Protein AF-A0A379GDC5-F1 (afdb_monomer_lite)

Structure (mmCIF, N/CA/C/O backbone):
data_AF-A0A379GDC5-F1
#
_entry.id   AF-A0A379GDC5-F1
#
loop_
_atom_site.group_PDB
_atom_site.id
_atom_site.type_symbol
_atom_site.label_atom_id
_atom_site.label_alt_id
_atom_site.label_comp_id
_atom_site.label_asym_id
_atom_site.label_entity_id
_atom_site.label_seq_id
_atom_site.pdbx_PDB_ins_code
_atom_site.Cartn_x
_atom_site.Cartn_y
_atom_site.Cartn_z
_atom_site.occupancy
_atom_site.B_iso_or_equiv
_atom_site.auth_seq_id
_atom_site.auth_comp_id
_atom_site.auth_asym_id
_atom_site.auth_atom_id
_atom_site.pdbx_PDB_model_num
ATOM 1 N N . MET A 1 1 ? 16.315 -0.672 -3.328 1.00 77.50 1 MET A N 1
ATOM 2 C CA . MET A 1 1 ? 15.413 0.400 -3.799 1.00 77.50 1 MET A CA 1
ATOM 3 C C . MET A 1 1 ? 13.988 -0.101 -4.037 1.00 77.50 1 MET A C 1
ATOM 5 O O . MET A 1 1 ? 13.149 0.204 -3.212 1.00 77.50 1 MET A O 1
ATOM 9 N N . VAL A 1 2 ? 13.678 -0.914 -5.062 1.00 86.12 2 VAL A N 1
ATOM 10 C CA . VAL A 1 2 ? 12.269 -1.304 -5.350 1.00 86.12 2 VAL A CA 1
ATOM 11 C C . VAL A 1 2 ? 11.575 -2.051 -4.196 1.00 86.12 2 VAL A C 1
ATOM 13 O O . VAL A 1 2 ? 10.434 -1.737 -3.882 1.00 86.12 2 VAL A O 1
ATOM 16 N N . ALA A 1 3 ? 12.267 -2.967 -3.509 1.00 85.94 3 ALA A N 1
ATOM 17 C CA . ALA A 1 3 ? 11.740 -3.623 -2.303 1.00 85.94 3 ALA A CA 1
ATOM 18 C C . ALA A 1 3 ? 11.331 -2.641 -1.192 1.00 85.94 3 ALA A C 1
ATOM 20 O O . ALA A 1 3 ? 10.301 -2.807 -0.549 1.00 85.94 3 ALA A O 1
ATOM 21 N N . GLU A 1 4 ? 12.133 -1.600 -0.986 1.00 88.00 4 GLU A N 1
ATOM 22 C CA . GLU A 1 4 ? 11.875 -0.579 0.025 1.00 88.00 4 GLU A CA 1
ATOM 23 C C . GLU A 1 4 ? 10.677 0.289 -0.367 1.00 88.00 4 GLU A C 1
ATOM 25 O O . GLU A 1 4 ? 9.805 0.541 0.461 1.00 88.00 4 GLU A O 1
ATOM 30 N N . ILE A 1 5 ? 10.584 0.659 -1.651 1.00 91.25 5 ILE A N 1
ATOM 31 C CA . ILE A 1 5 ? 9.426 1.373 -2.197 1.00 91.25 5 ILE A CA 1
ATOM 32 C C . ILE A 1 5 ? 8.153 0.549 -1.969 1.00 91.25 5 ILE A C 1
ATOM 34 O O . ILE A 1 5 ? 7.165 1.087 -1.483 1.00 91.25 5 ILE A O 1
ATOM 38 N N . PHE A 1 6 ? 8.179 -0.761 -2.232 1.00 94.25 6 PHE A N 1
ATOM 39 C CA . PHE A 1 6 ? 7.034 -1.630 -1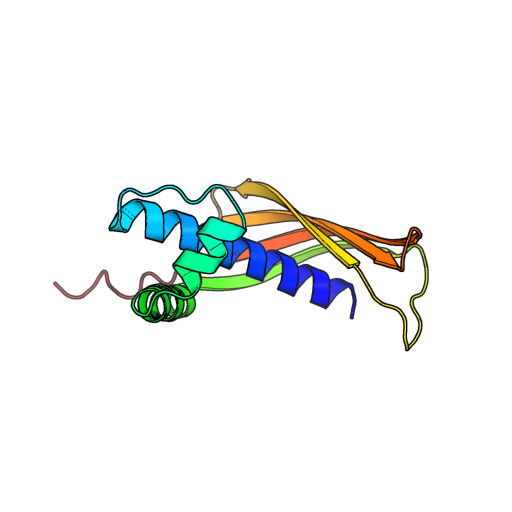.956 1.00 94.25 6 PHE A CA 1
ATOM 40 C C . PHE A 1 6 ? 6.634 -1.645 -0.476 1.00 94.25 6 PHE A C 1
ATOM 42 O O . PHE A 1 6 ? 5.439 -1.584 -0.176 1.00 94.25 6 PHE A O 1
ATOM 49 N N . GLY A 1 7 ? 7.603 -1.710 0.442 1.00 90.50 7 GLY A N 1
ATOM 50 C CA . GLY A 1 7 ? 7.338 -1.654 1.880 1.00 90.50 7 GLY A CA 1
ATOM 51 C C . GLY A 1 7 ? 6.667 -0.340 2.284 1.00 90.50 7 GLY A C 1
ATOM 52 O O . GLY A 1 7 ? 5.624 -0.355 2.936 1.00 90.50 7 GLY A O 1
ATOM 53 N N . GLN A 1 8 ? 7.211 0.790 1.819 1.00 89.50 8 GLN A N 1
ATOM 54 C CA . GLN A 1 8 ? 6.670 2.123 2.096 1.00 89.50 8 GLN A CA 1
ATOM 55 C C . GLN A 1 8 ? 5.275 2.321 1.489 1.00 89.50 8 GLN A C 1
ATOM 57 O O . GLN A 1 8 ? 4.364 2.756 2.188 1.00 89.50 8 GLN A O 1
ATOM 62 N N . THR A 1 9 ? 5.065 1.957 0.217 1.00 91.75 9 THR A N 1
ATOM 63 C CA . THR A 1 9 ? 3.752 2.062 -0.442 1.00 91.75 9 THR A CA 1
ATOM 64 C C . THR A 1 9 ? 2.691 1.243 0.286 1.00 91.75 9 THR A C 1
ATOM 66 O O . THR A 1 9 ? 1.576 1.721 0.488 1.00 91.75 9 THR A O 1
ATOM 69 N N . SER A 1 10 ? 3.036 0.027 0.712 1.00 92.56 10 SER A N 1
ATOM 70 C CA . SER A 1 10 ? 2.108 -0.844 1.441 1.00 92.56 10 SER A CA 1
ATOM 71 C C . SER A 1 10 ? 1.776 -0.288 2.828 1.00 92.56 10 SER A C 1
ATOM 73 O O . SER A 1 10 ? 0.626 -0.355 3.260 1.00 92.56 10 SER A O 1
ATOM 75 N N . GLU A 1 11 ? 2.743 0.338 3.504 1.00 89.56 11 GLU A N 1
ATOM 76 C CA . GLU A 1 11 ? 2.484 0.999 4.783 1.00 89.56 11 GLU A CA 1
ATOM 77 C C . GLU A 1 11 ? 1.631 2.266 4.620 1.00 89.56 11 GLU A C 1
ATOM 79 O O . GLU A 1 11 ? 0.712 2.491 5.406 1.00 89.56 11 GLU A O 1
ATOM 84 N N . TYR A 1 12 ? 1.850 3.062 3.568 1.00 90.06 12 TYR A N 1
ATOM 85 C CA . TYR A 1 12 ? 0.981 4.201 3.260 1.00 90.06 12 TYR A CA 1
ATOM 86 C C . TYR A 1 12 ? -0.456 3.770 2.970 1.00 90.06 12 TYR A C 1
ATOM 88 O O . TYR A 1 12 ? -1.383 4.404 3.473 1.00 90.06 12 TYR A O 1
ATOM 96 N N . LEU A 1 13 ? -0.646 2.682 2.217 1.00 91.69 13 LEU A N 1
ATOM 97 C CA . LEU A 1 13 ? -1.971 2.106 1.990 1.00 91.69 13 LEU A CA 1
ATOM 98 C C . LEU A 1 13 ? -2.641 1.738 3.320 1.00 91.69 13 LEU A C 1
ATOM 100 O O . LEU A 1 13 ? -3.791 2.099 3.548 1.00 91.69 13 LEU A O 1
ATOM 104 N N . SER A 1 14 ? -1.897 1.098 4.223 1.00 91.00 14 SER A N 1
ATOM 105 C CA . SER A 1 14 ? -2.369 0.793 5.574 1.00 91.00 14 SER A CA 1
ATOM 106 C C . SER A 1 14 ? -2.767 2.022 6.381 1.00 91.00 14 SER A C 1
ATOM 108 O O . SER A 1 14 ? -3.799 2.008 7.041 1.00 91.00 14 SER A O 1
ATOM 110 N N . PHE A 1 15 ? -1.974 3.091 6.334 1.00 90.12 15 PHE A N 1
ATOM 111 C CA . PHE A 1 15 ? -2.304 4.328 7.039 1.00 90.12 15 P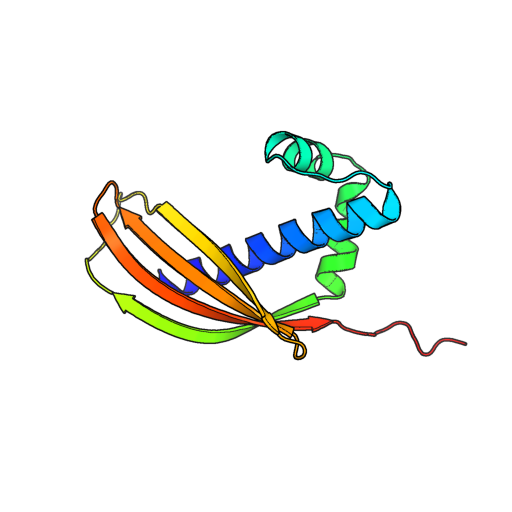HE A CA 1
ATOM 112 C C . PHE A 1 15 ? -3.566 4.999 6.495 1.00 90.12 15 PHE A C 1
ATOM 114 O O . P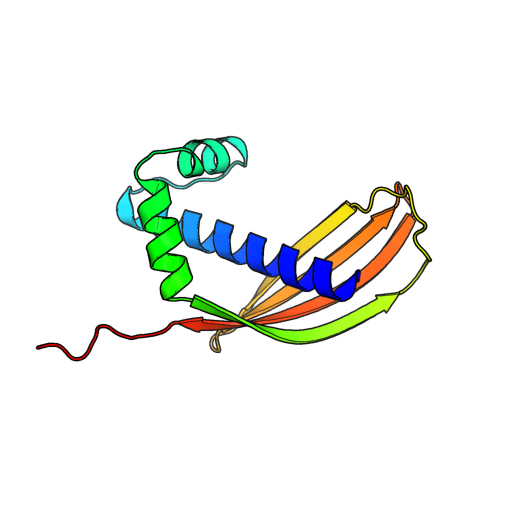HE A 1 15 ? -4.343 5.547 7.275 1.00 90.12 15 PHE A O 1
ATOM 121 N N . ILE A 1 16 ? -3.776 4.964 5.178 1.00 91.88 16 ILE A N 1
ATOM 122 C CA . ILE A 1 16 ? -4.990 5.499 4.552 1.00 91.88 16 ILE A CA 1
ATOM 123 C C . ILE A 1 16 ? -6.210 4.667 4.965 1.00 91.88 16 ILE A C 1
ATOM 125 O O . ILE A 1 16 ? -7.240 5.237 5.318 1.00 91.88 16 ILE A O 1
ATOM 129 N N . ASP A 1 17 ? -6.082 3.342 4.968 1.00 91.50 17 ASP A N 1
ATOM 130 C CA . ASP A 1 17 ? -7.129 2.411 5.401 1.00 91.50 17 ASP A CA 1
ATOM 131 C C . ASP A 1 17 ? -7.523 2.626 6.875 1.00 91.50 17 ASP A C 1
ATOM 133 O O . ASP A 1 17 ? -8.704 2.769 7.210 1.00 91.50 17 ASP A O 1
ATOM 137 N N . ASP A 1 18 ? -6.530 2.770 7.758 1.00 91.56 18 ASP A N 1
ATOM 138 C CA . ASP A 1 18 ? -6.784 3.074 9.166 1.00 91.56 18 ASP A CA 1
ATOM 139 C C . ASP A 1 18 ? -7.462 4.440 9.336 1.00 91.56 18 ASP A C 1
ATOM 141 O O . ASP A 1 18 ? -8.397 4.573 10.123 1.00 91.56 18 ASP A O 1
ATOM 145 N N . PHE A 1 19 ? -7.012 5.457 8.592 1.00 93.56 19 PHE A N 1
ATOM 146 C CA . PHE A 1 19 ? -7.634 6.779 8.616 1.00 93.56 19 PHE A CA 1
ATOM 147 C C . PHE A 1 19 ? -9.109 6.697 8.218 1.00 93.56 19 PHE A C 1
ATOM 149 O O . PHE A 1 19 ? -9.952 7.251 8.919 1.00 93.56 19 PHE A O 1
ATOM 156 N N . CYS A 1 20 ? -9.438 5.971 7.145 1.00 94.06 20 CYS A N 1
ATOM 157 C CA . CYS A 1 20 ? -10.825 5.784 6.715 1.00 94.06 20 CYS A CA 1
ATOM 158 C C . CYS A 1 20 ? -11.661 5.090 7.799 1.00 94.06 20 CYS A C 1
ATOM 160 O O . CYS A 1 20 ? -12.788 5.505 8.070 1.00 94.06 20 CYS A O 1
ATOM 162 N N . SER A 1 21 ? -11.089 4.083 8.462 1.00 92.69 21 SER A N 1
ATOM 163 C CA . SER A 1 21 ? -11.743 3.363 9.558 1.00 92.69 21 SER A CA 1
ATOM 164 C C . SER A 1 21 ? -12.018 4.265 10.765 1.00 92.69 21 SER A C 1
ATOM 166 O O . SER A 1 21 ? -13.137 4.287 11.278 1.00 92.69 21 SER A O 1
ATOM 168 N N . ILE A 1 22 ? -11.029 5.054 11.196 1.00 93.12 22 ILE A N 1
ATOM 169 C CA . ILE A 1 22 ? -11.178 5.997 12.315 1.00 93.12 22 ILE A CA 1
ATOM 170 C C . ILE A 1 22 ? -12.192 7.088 11.962 1.00 93.12 22 ILE A C 1
ATOM 172 O O . ILE A 1 22 ? -13.099 7.362 12.745 1.00 93.12 22 ILE A O 1
ATOM 176 N N . TYR A 1 23 ? -12.098 7.658 10.760 1.00 94.00 23 TYR A N 1
ATOM 177 C CA . TYR A 1 23 ? -13.014 8.695 10.289 1.00 94.00 23 TYR A CA 1
ATOM 178 C C . TYR A 1 23 ? -14.468 8.198 10.260 1.00 94.00 23 TYR A C 1
ATOM 180 O O . TYR A 1 23 ? -15.381 8.913 10.679 1.00 94.00 23 TYR A O 1
ATOM 188 N N . LYS A 1 24 ? -14.690 6.943 9.842 1.00 94.50 24 LYS A N 1
ATOM 189 C CA . LYS A 1 24 ? -16.009 6.299 9.888 1.00 94.50 24 LYS A CA 1
ATOM 190 C C . LYS A 1 24 ? -16.540 6.176 11.312 1.00 94.50 24 LYS A C 1
ATOM 192 O O . LYS A 1 24 ? -17.709 6.468 11.533 1.00 94.50 24 LYS A O 1
ATOM 197 N N . ILE A 1 25 ? -15.705 5.783 12.273 1.00 93.25 25 ILE A N 1
ATOM 198 C CA . ILE A 1 25 ? -16.106 5.657 13.683 1.00 93.25 25 ILE A CA 1
ATOM 199 C C . ILE A 1 25 ? -16.454 7.025 14.284 1.00 93.25 25 ILE A C 1
ATOM 201 O O . ILE A 1 25 ? -17.477 7.160 14.950 1.00 93.25 25 ILE A O 1
ATOM 205 N N . GLU A 1 26 ? -15.631 8.046 14.042 1.00 92.19 26 GLU A N 1
ATOM 206 C CA . GLU A 1 26 ? -15.801 9.369 14.656 1.00 92.19 26 GLU A CA 1
ATOM 207 C C . GLU A 1 26 ? -16.926 10.202 14.028 1.00 92.19 26 GLU A C 1
ATOM 209 O O . GLU A 1 26 ? -17.500 11.073 14.687 1.00 92.19 26 GLU A O 1
ATOM 214 N N . HIS A 1 27 ? -17.232 9.981 12.748 1.00 90.88 27 HIS A N 1
ATOM 215 C CA . HIS A 1 27 ? -18.158 10.834 11.997 1.00 90.88 27 HIS A CA 1
ATOM 216 C C . HIS A 1 27 ? -19.345 10.094 11.390 1.00 90.88 27 HIS A C 1
ATOM 218 O O . HIS A 1 27 ? -20.244 10.747 10.866 1.00 90.88 27 HIS A O 1
ATOM 224 N N . ASN A 1 28 ? -19.374 8.762 11.468 1.00 93.25 28 ASN A N 1
ATOM 225 C CA . ASN A 1 28 ? -20.379 7.922 10.817 1.00 93.25 28 ASN A CA 1
ATOM 226 C C . ASN A 1 28 ? -20.461 8.164 9.294 1.00 93.25 28 ASN A C 1
ATOM 228 O O . ASN A 1 28 ? -21.536 8.117 8.698 1.00 93.25 28 ASN A O 1
ATOM 232 N N . ILE A 1 29 ? -19.315 8.459 8.668 1.00 93.56 29 ILE A N 1
ATOM 233 C CA . ILE A 1 29 ? -19.176 8.698 7.225 1.00 93.56 29 ILE A CA 1
ATOM 234 C C . ILE A 1 29 ? -18.182 7.693 6.655 1.00 93.56 29 ILE A C 1
ATOM 236 O O . ILE A 1 29 ? -17.041 7.612 7.101 1.00 93.56 29 ILE A O 1
ATOM 240 N N . GLU A 1 30 ? -18.604 6.957 5.635 1.00 94.69 30 GLU A N 1
ATOM 241 C CA . GLU A 1 30 ? -17.753 6.015 4.916 1.00 94.69 30 GLU A CA 1
ATOM 242 C C . GLU A 1 30 ? -17.135 6.682 3.681 1.00 94.69 30 GLU A C 1
ATOM 244 O O . GLU A 1 30 ? -17.845 7.248 2.850 1.00 94.69 30 GLU A O 1
ATOM 249 N N . LEU A 1 31 ? -15.804 6.638 3.578 1.00 94.69 31 LEU A N 1
ATOM 250 C CA . LEU A 1 31 ? -15.038 7.222 2.475 1.00 94.69 31 LEU A CA 1
ATOM 251 C C . LEU A 1 31 ? -14.742 6.123 1.447 1.00 94.69 31 LEU A C 1
ATOM 253 O O . LEU A 1 31 ? -13.965 5.215 1.730 1.00 94.69 31 LEU A O 1
ATOM 257 N N . ASN A 1 32 ? -15.348 6.197 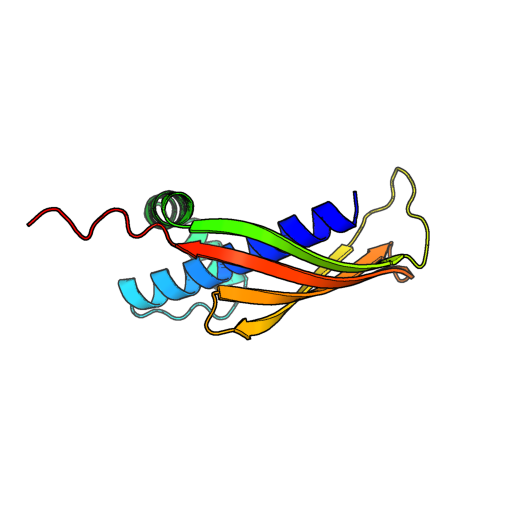0.262 1.00 91.25 32 ASN A N 1
ATOM 258 C CA . ASN A 1 32 ? -15.299 5.117 -0.733 1.00 91.25 32 ASN A CA 1
ATOM 259 C C . ASN A 1 32 ? -14.466 5.472 -1.966 1.00 91.25 32 ASN A C 1
ATOM 261 O O . ASN A 1 32 ? -14.057 4.599 -2.731 1.00 91.25 32 ASN A O 1
ATOM 265 N N . THR A 1 33 ? -14.226 6.762 -2.191 1.00 93.56 33 THR A N 1
ATOM 266 C CA . THR A 1 33 ? -13.510 7.252 -3.368 1.00 93.56 33 THR A CA 1
ATOM 267 C C . THR A 1 33 ? -12.255 8.016 -2.983 1.00 93.56 33 THR A C 1
ATOM 269 O O . THR A 1 33 ? -12.191 8.683 -1.951 1.00 93.56 33 THR A O 1
ATOM 272 N N . PHE A 1 34 ? -11.266 8.014 -3.878 1.00 91.00 34 PHE A N 1
ATOM 273 C CA . PHE A 1 34 ? -10.057 8.820 -3.703 1.00 91.00 34 PHE A CA 1
ATOM 274 C C . PHE A 1 34 ? -10.375 10.300 -3.439 1.00 91.00 34 PHE A C 1
ATOM 276 O O . PHE A 1 34 ? -9.740 10.929 -2.600 1.00 91.00 34 PHE A O 1
ATOM 283 N N . LYS A 1 35 ? -11.385 10.860 -4.119 1.00 94.00 35 LYS A N 1
ATOM 284 C CA . LYS A 1 35 ? -11.780 12.265 -3.956 1.00 94.00 35 LYS A CA 1
ATOM 285 C C . LYS A 1 35 ? -12.311 12.555 -2.550 1.00 94.00 35 LYS A C 1
ATOM 287 O O . LYS A 1 35 ? -11.996 13.603 -1.992 1.00 94.00 35 LYS A O 1
ATOM 292 N N . GLU A 1 36 ? -13.104 11.647 -1.990 1.00 95.19 36 GLU A N 1
ATOM 293 C CA . GLU A 1 36 ? -13.617 11.757 -0.619 1.00 95.19 36 GLU A CA 1
ATOM 294 C C . GLU A 1 36 ? -12.487 11.652 0.399 1.00 95.19 36 GLU A C 1
ATOM 296 O O . GLU A 1 36 ? -12.374 12.517 1.264 1.00 95.19 36 GLU A O 1
ATOM 301 N N . ILE A 1 37 ? -11.610 10.657 0.240 1.00 94.94 37 ILE A N 1
ATOM 302 C CA . ILE A 1 37 ? -10.442 10.459 1.105 1.00 94.94 37 ILE A CA 1
ATOM 303 C C . ILE A 1 37 ? -9.542 11.696 1.067 1.00 94.94 37 ILE A C 1
ATOM 305 O O . ILE A 1 37 ? -9.195 12.244 2.110 1.00 94.94 37 ILE A O 1
ATOM 309 N N . ALA A 1 38 ? -9.214 12.189 -0.128 1.00 94.19 38 ALA A N 1
ATOM 310 C CA . ALA A 1 38 ? -8.388 13.376 -0.299 1.00 94.19 38 ALA A CA 1
ATOM 311 C C . ALA A 1 38 ? -9.029 14.606 0.354 1.00 94.19 38 ALA A C 1
ATOM 313 O O . ALA A 1 38 ? -8.346 15.357 1.045 1.00 94.19 38 ALA A O 1
ATOM 314 N N . LYS A 1 39 ? -10.341 14.809 0.186 1.00 94.81 39 LYS A N 1
ATOM 315 C CA . LYS A 1 39 ? -11.049 15.916 0.836 1.00 94.81 39 LYS A CA 1
ATOM 316 C C . LYS A 1 39 ? -10.989 15.795 2.362 1.00 94.81 39 LYS A C 1
ATOM 318 O O . LYS A 1 39 ? -10.634 16.772 3.012 1.00 94.81 39 LYS A O 1
ATOM 323 N N . ALA A 1 40 ? -11.278 14.614 2.906 1.00 94.94 40 ALA A N 1
ATOM 324 C CA . ALA A 1 40 ? -11.273 14.357 4.343 1.00 94.94 40 ALA A CA 1
ATOM 325 C C . ALA A 1 40 ? -9.878 14.548 4.956 1.00 94.94 40 ALA A C 1
ATOM 327 O O . ALA A 1 40 ? -9.751 15.185 5.999 1.00 94.94 40 ALA A O 1
ATOM 328 N N . LEU A 1 41 ? -8.816 14.078 4.294 1.00 92.81 41 LEU A N 1
ATOM 329 C CA . LEU A 1 41 ? -7.431 14.247 4.754 1.00 92.81 41 LEU A CA 1
ATOM 330 C C . LEU A 1 41 ? -7.008 15.720 4.846 1.00 92.81 41 LEU A C 1
ATOM 332 O 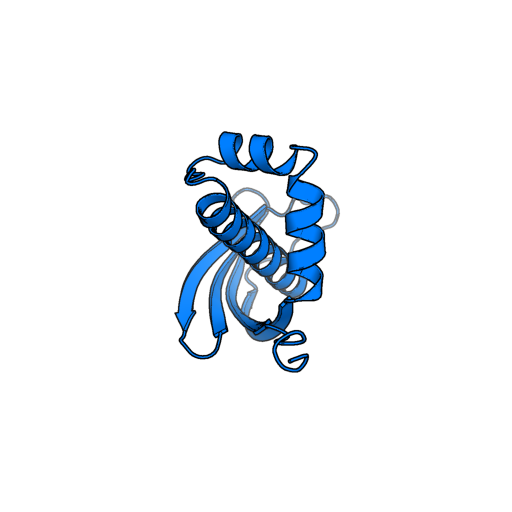O . LEU A 1 41 ? -6.181 16.057 5.686 1.00 92.81 41 LEU A O 1
ATOM 336 N N . ASN A 1 42 ? -7.583 16.590 4.013 1.00 91.94 42 ASN A N 1
ATOM 337 C CA . ASN A 1 42 ? -7.295 18.026 4.010 1.00 91.94 42 ASN A CA 1
ATOM 338 C C . ASN A 1 42 ? -8.156 18.833 5.001 1.00 91.94 42 ASN A C 1
ATOM 340 O O . ASN A 1 42 ? -8.058 20.059 5.047 1.00 91.94 42 ASN A O 1
ATOM 344 N N . GLU A 1 43 ? -9.008 18.187 5.800 1.00 92.19 43 GLU A N 1
ATOM 345 C CA . GLU A 1 43 ? -9.752 18.875 6.855 1.00 92.19 43 GLU A CA 1
ATOM 346 C C . GLU A 1 43 ? -8.829 19.208 8.042 1.00 92.19 43 GLU A C 1
ATOM 348 O O . GLU A 1 43 ? -8.069 18.342 8.478 1.00 92.19 43 GLU A O 1
ATOM 353 N N . PRO A 1 44 ? -8.937 20.401 8.661 1.00 87.81 44 PRO A N 1
ATOM 354 C CA . PRO A 1 44 ? -8.065 20.799 9.776 1.00 87.81 44 PRO A CA 1
ATOM 355 C C . PRO A 1 44 ? -8.048 19.821 10.963 1.00 87.81 44 PRO A C 1
ATOM 357 O O . PRO A 1 44 ? -7.074 19.729 11.704 1.00 87.81 44 PRO A O 1
ATOM 360 N N . ARG A 1 45 ? -9.139 19.078 11.168 1.00 84.25 45 ARG A N 1
ATOM 361 C CA . ARG A 1 45 ? -9.262 18.072 12.234 1.00 84.25 45 ARG A CA 1
ATOM 362 C C . ARG A 1 45 ? -8.525 16.765 11.934 1.00 84.25 45 ARG A C 1
ATOM 364 O O . ARG A 1 45 ? -8.103 16.091 12.871 1.00 84.25 45 ARG A O 1
ATOM 371 N N . SER A 1 46 ? -8.336 16.426 10.660 1.00 90.31 46 SER A N 1
ATOM 372 C CA . SER A 1 46 ? -7.749 15.152 10.234 1.00 90.31 46 SER A CA 1
ATOM 373 C C . SER A 1 46 ? -6.270 15.052 10.574 1.00 90.31 46 SER A C 1
ATOM 375 O O . SER A 1 46 ? -5.772 13.961 10.842 1.00 90.31 46 SER A O 1
ATOM 377 N N . GLU A 1 47 ? -5.581 16.189 10.678 1.00 87.50 47 GLU A N 1
ATOM 378 C CA . GLU A 1 47 ? -4.207 16.240 11.172 1.00 87.50 47 GLU A CA 1
ATOM 379 C C . GLU A 1 47 ? -4.085 15.603 12.567 1.00 87.50 47 GLU A C 1
ATOM 381 O O . GLU A 1 47 ? -3.167 14.822 12.818 1.00 87.50 47 GLU A O 1
ATOM 386 N N . ARG A 1 48 ? -5.051 15.854 13.464 1.00 87.88 48 ARG A N 1
ATOM 387 C CA . ARG A 1 48 ? -5.043 15.277 14.818 1.00 87.88 48 ARG A CA 1
ATOM 388 C C . ARG A 1 48 ? -5.197 13.761 14.786 1.00 87.88 48 ARG A C 1
ATOM 390 O O . ARG A 1 48 ? -4.429 13.079 15.462 1.00 87.88 48 ARG A O 1
ATOM 397 N N . ILE A 1 49 ? -6.130 13.256 13.975 1.00 90.06 49 ILE A N 1
ATOM 398 C CA . ILE A 1 49 ? -6.349 11.816 13.774 1.00 90.06 49 ILE A CA 1
ATOM 399 C C . ILE A 1 49 ? -5.047 11.164 13.295 1.00 90.06 49 ILE A C 1
ATOM 401 O O . ILE A 1 49 ? -4.567 10.208 13.903 1.00 90.06 49 ILE A O 1
ATOM 405 N N . LEU A 1 50 ? -4.422 11.725 12.256 1.00 87.94 50 LEU A N 1
ATOM 406 C CA . LEU A 1 50 ? -3.197 11.185 11.665 1.00 87.94 50 LEU A CA 1
ATOM 407 C C . LEU A 1 50 ? -2.015 11.196 12.644 1.00 87.94 50 LEU A C 1
ATOM 409 O O . LEU A 1 50 ? -1.295 10.202 12.742 1.00 87.94 50 LEU A O 1
ATOM 413 N N . ILE A 1 51 ? -1.813 12.291 13.386 1.00 87.38 51 ILE A N 1
ATOM 414 C CA . ILE A 1 51 ? -0.727 12.405 14.372 1.00 87.38 51 ILE A CA 1
ATOM 415 C C . ILE A 1 51 ? -0.926 11.411 15.517 1.00 87.38 51 ILE A C 1
ATOM 417 O O . ILE A 1 51 ? 0.017 10.717 15.903 1.00 87.38 51 ILE A O 1
ATOM 421 N N . GLN A 1 52 ? -2.136 11.340 16.077 1.00 88.00 52 GLN A N 1
ATOM 422 C CA . GLN A 1 52 ? -2.439 10.426 17.177 1.00 88.00 52 GLN A CA 1
ATOM 423 C C . GLN A 1 52 ? -2.293 8.972 16.739 1.00 88.00 52 GLN A C 1
ATOM 425 O O . GLN A 1 52 ? -1.704 8.172 17.465 1.00 88.00 52 GLN A O 1
ATOM 430 N N . HIS A 1 53 ? -2.773 8.645 15.542 1.00 88.00 53 HIS A N 1
ATOM 431 C CA . HIS A 1 53 ? -2.683 7.301 14.997 1.00 88.00 53 HIS A CA 1
ATOM 432 C C . HIS A 1 53 ? -1.235 6.883 14.720 1.00 88.00 53 HIS A C 1
ATOM 434 O O . HIS A 1 53 ? -0.804 5.826 15.174 1.00 88.00 53 HIS A O 1
ATOM 440 N N . ARG A 1 54 ? -0.424 7.749 14.094 1.00 84.94 54 ARG A N 1
ATOM 441 C CA . ARG A 1 54 ? 1.010 7.478 13.861 1.00 84.94 54 ARG A CA 1
ATOM 442 C C . ARG A 1 54 ? 1.812 7.235 15.137 1.00 84.94 54 ARG A C 1
ATOM 444 O O . ARG A 1 54 ? 2.798 6.516 15.091 1.00 84.94 54 ARG A O 1
ATOM 451 N N . ARG A 1 55 ? 1.423 7.829 16.268 1.00 85.75 55 ARG A N 1
ATOM 452 C CA . ARG A 1 55 ? 2.078 7.568 17.565 1.00 85.75 55 ARG A CA 1
ATOM 453 C C . ARG A 1 55 ? 1.720 6.200 18.144 1.00 85.75 55 ARG A C 1
ATOM 455 O O . ARG A 1 55 ? 2.484 5.658 18.938 1.00 85.75 55 ARG A O 1
ATOM 462 N N . LYS A 1 56 ? 0.551 5.672 17.782 1.00 86.62 56 LYS A N 1
ATOM 463 C CA . LYS A 1 56 ? 0.022 4.410 18.303 1.00 86.62 56 LYS A CA 1
ATOM 464 C C . LYS A 1 56 ? 0.425 3.209 17.461 1.00 86.62 56 LYS A C 1
ATOM 466 O O . LYS A 1 56 ? 0.361 2.106 17.981 1.00 86.62 56 LYS A O 1
ATOM 471 N N . VAL A 1 57 ? 0.821 3.398 16.204 1.00 85.88 57 VAL A N 1
ATOM 472 C CA . VAL A 1 57 ? 1.115 2.287 15.293 1.00 85.88 57 VAL A CA 1
ATOM 473 C C . VAL A 1 57 ? 2.577 2.269 14.884 1.00 85.88 57 VAL A C 1
ATOM 475 O O . VAL A 1 57 ? 3.074 3.225 14.289 1.00 85.88 57 VAL A O 1
ATOM 478 N N . SER A 1 58 ? 3.226 1.138 15.137 1.00 84.06 58 SER A N 1
ATOM 479 C CA . SER A 1 58 ? 4.562 0.817 14.644 1.00 84.06 58 SER A CA 1
ATOM 480 C C . SER A 1 58 ? 4.455 -0.294 13.603 1.00 84.06 58 SER A C 1
ATOM 482 O O . SER A 1 58 ? 4.025 -1.403 13.911 1.00 84.06 58 SER A O 1
ATOM 484 N N . GLY A 1 59 ? 4.835 -0.002 12.361 1.00 84.25 59 GLY A N 1
ATOM 485 C CA . GLY A 1 59 ? 4.891 -0.983 11.276 1.00 84.25 59 GLY A CA 1
ATOM 486 C C . GLY A 1 59 ? 6.322 -1.444 11.017 1.00 84.25 59 GLY A C 1
ATOM 487 O O . GLY A 1 59 ? 7.229 -0.616 10.929 1.00 84.25 59 GLY A O 1
ATOM 488 N N . VAL A 1 60 ? 6.530 -2.750 10.854 1.00 87.81 60 VAL A N 1
ATOM 489 C CA . VAL A 1 60 ? 7.814 -3.323 10.426 1.00 87.81 60 VAL A CA 1
ATOM 490 C C . VAL A 1 60 ? 7.614 -4.243 9.228 1.00 87.81 60 VAL A C 1
ATOM 492 O O . VAL A 1 60 ? 6.645 -5.001 9.156 1.00 87.81 60 VAL A O 1
ATOM 495 N N . LEU A 1 61 ? 8.554 -4.198 8.282 1.00 90.88 61 LEU A N 1
ATOM 496 C CA . LEU A 1 61 ? 8.612 -5.163 7.190 1.00 90.88 61 LEU A CA 1
ATOM 497 C C . LEU A 1 61 ? 9.002 -6.528 7.774 1.00 90.88 61 LEU A C 1
ATOM 499 O O . LEU A 1 61 ? 10.159 -6.742 8.128 1.00 90.88 61 LEU A O 1
ATOM 503 N N . ALA A 1 62 ? 8.037 -7.437 7.891 1.00 92.69 62 ALA A N 1
ATOM 504 C CA . ALA A 1 62 ? 8.241 -8.746 8.504 1.00 92.69 62 ALA A CA 1
ATOM 505 C C . ALA A 1 62 ? 8.841 -9.751 7.517 1.00 92.69 62 ALA A C 1
ATOM 507 O O . ALA A 1 62 ? 9.720 -10.534 7.869 1.00 92.69 62 ALA A O 1
ATOM 508 N N . SER A 1 63 ? 8.369 -9.743 6.268 1.00 94.50 63 SER A N 1
ATOM 509 C CA . SER A 1 63 ? 8.940 -10.581 5.216 1.00 94.50 63 SER A CA 1
ATOM 510 C C . SER A 1 63 ? 8.652 -10.038 3.821 1.00 94.50 63 SER A C 1
ATOM 512 O O . SER A 1 63 ? 7.745 -9.232 3.606 1.00 94.50 63 SER A O 1
ATOM 514 N N . GLN A 1 64 ? 9.435 -10.508 2.854 1.00 94.81 64 GLN A N 1
ATOM 515 C CA . GLN A 1 64 ? 9.271 -10.183 1.445 1.00 94.81 64 GLN A CA 1
ATOM 516 C C . GLN A 1 64 ? 9.583 -11.408 0.583 1.00 94.81 64 GLN A C 1
ATOM 518 O O . GLN A 1 64 ? 10.542 -12.134 0.839 1.00 94.81 64 GLN A O 1
ATOM 523 N N . ASN A 1 65 ? 8.794 -11.609 -0.466 1.00 96.56 65 ASN A N 1
ATOM 524 C CA . ASN A 1 65 ? 9.050 -12.594 -1.509 1.00 96.56 65 ASN A CA 1
ATOM 525 C C . ASN A 1 65 ? 8.879 -11.899 -2.858 1.00 96.56 65 ASN A C 1
ATOM 527 O O . ASN A 1 65 ? 7.760 -11.715 -3.335 1.00 96.56 65 ASN A O 1
ATOM 531 N N . LEU A 1 66 ? 9.994 -11.445 -3.430 1.00 96.56 66 LEU A N 1
ATOM 532 C CA . LEU A 1 66 ? 10.015 -10.568 -4.596 1.00 96.56 66 LEU A CA 1
ATOM 533 C C . LEU A 1 66 ? 10.767 -11.225 -5.747 1.00 96.56 66 LEU A C 1
ATOM 535 O O . LEU A 1 66 ? 11.845 -11.790 -5.569 1.00 96.56 66 LEU A O 1
ATOM 539 N N . ARG A 1 67 ? 10.226 -11.081 -6.955 1.00 97.06 67 ARG A N 1
ATOM 540 C CA . ARG A 1 67 ? 10.877 -11.465 -8.203 1.00 97.06 67 ARG A CA 1
ATOM 541 C C . ARG A 1 67 ? 11.215 -10.217 -9.003 1.00 97.06 67 ARG A C 1
ATOM 543 O O . ARG A 1 67 ? 10.323 -9.483 -9.423 1.00 97.06 67 ARG A O 1
ATOM 550 N N . TYR A 1 68 ? 12.500 -10.025 -9.271 1.00 96.06 68 TYR A N 1
ATOM 551 C CA . TYR A 1 68 ? 13.002 -8.978 -10.156 1.00 96.06 68 TYR A CA 1
ATOM 552 C C . TYR A 1 68 ? 13.062 -9.519 -11.583 1.00 96.06 68 TYR A C 1
ATOM 554 O O . TYR A 1 68 ? 13.638 -10.578 -11.823 1.00 96.06 68 TYR A O 1
ATOM 562 N N . LYS A 1 69 ? 12.408 -8.826 -12.514 1.00 96.19 69 LYS A N 1
ATOM 563 C CA . LYS A 1 69 ? 12.223 -9.276 -13.901 1.00 96.19 69 LYS A CA 1
ATOM 564 C C . LYS A 1 69 ? 12.998 -8.432 -14.903 1.00 96.19 69 LYS A C 1
ATOM 566 O O . LYS A 1 69 ? 13.462 -8.969 -15.898 1.00 96.19 69 LYS A O 1
ATOM 571 N N . ASN A 1 70 ? 13.110 -7.127 -14.662 1.00 94.19 70 ASN A N 1
ATOM 572 C CA . ASN A 1 70 ? 13.781 -6.192 -15.561 1.00 94.19 70 ASN A CA 1
ATOM 573 C C . ASN A 1 70 ? 14.491 -5.096 -14.757 1.00 94.19 70 ASN A C 1
ATOM 575 O O . ASN A 1 70 ? 14.129 -4.826 -13.612 1.00 94.19 70 ASN A O 1
ATOM 579 N N . ALA A 1 71 ? 15.487 -4.461 -15.374 1.00 91.69 71 ALA A N 1
ATOM 580 C CA . ALA A 1 71 ? 16.147 -3.286 -14.819 1.00 91.69 71 ALA A CA 1
ATOM 581 C C . ALA A 1 71 ? 15.300 -2.017 -15.026 1.00 91.69 71 ALA A C 1
ATOM 583 O O . ALA A 1 71 ? 14.518 -1.932 -15.974 1.00 91.69 71 ALA A O 1
ATOM 584 N N . ALA A 1 72 ? 15.500 -1.042 -14.141 1.00 91.81 72 ALA A N 1
ATOM 585 C CA . ALA A 1 72 ? 15.065 0.341 -14.300 1.00 91.81 72 ALA A CA 1
ATOM 586 C C . ALA A 1 72 ? 16.307 1.238 -14.305 1.00 91.81 72 ALA A C 1
ATOM 588 O O . ALA A 1 72 ? 17.297 0.928 -13.634 1.00 91.81 72 ALA A O 1
ATOM 589 N N . TYR A 1 73 ? 16.250 2.331 -15.051 1.00 93.19 73 TYR A N 1
ATOM 590 C CA . TYR A 1 73 ? 17.365 3.237 -15.291 1.00 93.19 73 TYR A CA 1
ATOM 591 C C . TYR A 1 73 ? 17.048 4.651 -14.787 1.00 93.19 73 TYR A C 1
ATOM 593 O O . TYR A 1 73 ? 15.880 5.013 -14.638 1.00 93.19 73 TYR A O 1
ATOM 601 N N . PRO A 1 74 ? 18.067 5.483 -14.507 1.00 93.19 74 PRO A N 1
ATOM 602 C CA . PRO A 1 74 ? 17.846 6.885 -14.169 1.00 93.19 74 PRO A CA 1
ATOM 603 C C . PRO A 1 74 ? 16.995 7.598 -15.230 1.00 93.19 74 PRO A C 1
ATOM 605 O O . PRO A 1 74 ? 17.259 7.476 -16.423 1.00 93.19 74 PRO A O 1
ATOM 608 N N . GLY A 1 75 ? 15.984 8.346 -14.784 1.00 94.44 75 GLY A N 1
ATOM 609 C CA . GLY A 1 75 ? 14.995 8.991 -15.655 1.00 94.44 75 GLY A CA 1
ATOM 610 C C . GLY A 1 75 ? 13.731 8.159 -15.898 1.00 94.44 75 GLY A C 1
ATOM 611 O O . GLY A 1 75 ? 12.720 8.722 -16.316 1.00 94.44 75 GLY A O 1
ATOM 612 N N . ASP A 1 76 ? 13.738 6.860 -15.576 1.00 94.75 76 ASP A N 1
ATOM 613 C CA . ASP A 1 76 ? 12.526 6.046 -15.629 1.00 94.75 76 ASP A CA 1
ATOM 614 C C . ASP A 1 76 ? 11.531 6.474 -14.548 1.00 94.75 76 ASP A C 1
ATOM 616 O O . ASP A 1 76 ? 11.872 6.667 -13.379 1.00 94.75 76 ASP A O 1
ATOM 620 N N . THR A 1 77 ? 10.259 6.552 -14.934 1.00 95.31 77 THR A N 1
ATOM 621 C CA . THR A 1 77 ? 9.155 6.647 -13.978 1.00 95.31 77 THR A CA 1
ATOM 622 C C . THR A 1 77 ? 8.723 5.242 -13.587 1.00 95.31 77 THR A C 1
ATOM 624 O O . THR A 1 77 ? 8.327 4.449 -14.445 1.00 95.31 77 THR A O 1
ATOM 627 N N . ILE A 1 78 ? 8.798 4.944 -12.291 1.00 94.88 78 ILE A N 1
ATOM 628 C CA . ILE A 1 78 ? 8.373 3.662 -11.735 1.00 94.88 78 ILE A CA 1
ATOM 629 C C . ILE A 1 78 ? 6.963 3.816 -11.168 1.00 94.88 78 ILE A C 1
ATOM 631 O O . ILE A 1 78 ? 6.744 4.560 -10.216 1.00 94.88 78 ILE A O 1
ATOM 635 N N . GLU A 1 79 ? 6.017 3.080 -11.735 1.00 95.81 79 GLU A N 1
ATOM 636 C CA . GLU A 1 79 ? 4.670 2.931 -11.194 1.00 95.81 79 GLU A CA 1
ATOM 637 C C . GLU A 1 79 ? 4.646 1.756 -10.216 1.00 95.81 79 GLU A C 1
ATOM 639 O O . GLU A 1 79 ? 5.145 0.672 -10.529 1.00 95.81 79 GLU A O 1
ATOM 644 N N . ILE A 1 80 ? 4.060 1.964 -9.038 1.00 95.50 80 ILE A N 1
ATOM 645 C CA . ILE A 1 80 ? 3.958 0.953 -7.988 1.00 95.50 80 ILE A CA 1
ATOM 646 C C . ILE A 1 80 ? 2.491 0.700 -7.688 1.00 95.50 80 ILE A C 1
ATOM 648 O O . ILE A 1 80 ? 1.739 1.622 -7.388 1.00 95.50 80 ILE A O 1
ATOM 652 N N . THR A 1 81 ? 2.102 -0.565 -7.713 1.00 96.12 81 THR A N 1
ATOM 653 C CA . THR A 1 81 ? 0.801 -1.026 -7.239 1.00 96.12 81 THR A CA 1
ATOM 654 C C . THR A 1 81 ? 1.007 -1.873 -5.990 1.00 96.12 81 THR A C 1
ATOM 656 O O . THR A 1 81 ? 1.840 -2.779 -5.988 1.00 96.12 81 THR A O 1
ATOM 659 N N . SER A 1 82 ? 0.241 -1.588 -4.937 1.00 96.44 82 SER A N 1
ATOM 660 C CA . SER A 1 82 ? 0.133 -2.431 -3.744 1.00 96.44 82 SER A CA 1
ATOM 661 C C . SER A 1 82 ? -1.339 -2.720 -3.480 1.00 96.44 82 SER A C 1
ATOM 663 O O . SER A 1 82 ? -2.165 -1.809 -3.505 1.00 96.44 82 SER A O 1
ATOM 665 N N . ILE A 1 83 ? -1.667 -3.992 -3.274 1.00 96.25 83 ILE A N 1
ATOM 666 C CA . ILE A 1 83 ? -3.024 -4.470 -3.010 1.00 96.25 83 ILE A CA 1
ATOM 667 C C . ILE A 1 83 ? -2.973 -5.291 -1.729 1.00 96.25 83 ILE A C 1
ATOM 669 O O . ILE A 1 83 ? -2.256 -6.291 -1.674 1.00 96.25 83 ILE A O 1
ATOM 673 N N . LEU A 1 84 ? -3.739 -4.890 -0.713 1.00 95.06 84 LEU A N 1
ATOM 674 C CA . LEU A 1 84 ? -3.922 -5.691 0.495 1.00 95.06 84 LEU A CA 1
ATOM 675 C C . LEU A 1 84 ? -4.710 -6.957 0.135 1.00 95.06 84 LEU A C 1
ATOM 677 O O . LEU A 1 84 ? -5.857 -6.878 -0.295 1.00 95.06 84 LEU A O 1
ATOM 681 N N . LEU A 1 85 ? -4.084 -8.121 0.293 1.00 95.12 85 LEU A N 1
ATOM 682 C CA . LEU A 1 85 ? -4.707 -9.419 0.043 1.00 95.12 85 LEU A CA 1
ATOM 683 C C . LEU A 1 85 ? -5.534 -9.866 1.246 1.00 95.12 85 LEU A C 1
ATOM 685 O O . LEU A 1 85 ? -6.677 -10.282 1.090 1.00 95.12 85 LEU A O 1
ATOM 689 N N . PHE A 1 86 ? -4.945 -9.794 2.440 1.00 92.62 86 PHE A N 1
ATOM 690 C CA . PHE A 1 86 ? -5.624 -10.045 3.707 1.00 92.62 86 PHE A CA 1
ATOM 691 C C . PHE A 1 86 ? -4.799 -9.508 4.883 1.00 92.62 86 PHE A C 1
ATOM 693 O O . PHE A 1 86 ? -3.591 -9.280 4.771 1.00 92.62 86 PHE A O 1
ATOM 700 N N . SER A 1 87 ? -5.470 -9.336 6.020 1.00 92.12 87 SER A N 1
ATOM 701 C CA . SER A 1 87 ? -4.853 -9.103 7.325 1.00 92.12 87 SER A CA 1
ATOM 702 C C . SER A 1 87 ? -5.174 -10.289 8.222 1.00 92.12 87 SER A C 1
ATOM 704 O O . SER A 1 87 ? -6.335 -10.696 8.302 1.00 92.12 87 SER A O 1
ATOM 706 N N . ASP A 1 88 ? -4.170 -10.853 8.882 1.00 90.94 88 ASP A N 1
ATOM 707 C CA . ASP A 1 88 ? -4.390 -11.925 9.846 1.00 90.94 88 ASP A CA 1
ATOM 708 C C . ASP A 1 88 ? -4.708 -11.388 11.254 1.00 90.94 88 ASP A C 1
ATOM 710 O O . ASP A 1 88 ? -4.681 -10.183 11.519 1.00 90.94 88 ASP A O 1
ATOM 714 N N . LYS A 1 89 ? -5.039 -12.306 12.172 1.00 89.94 89 LYS A N 1
ATOM 715 C CA . LYS A 1 89 ? -5.362 -11.987 13.575 1.00 89.94 89 LYS A CA 1
ATOM 716 C C . LYS A 1 89 ? -4.143 -11.567 14.401 1.00 89.94 89 LYS A C 1
ATOM 718 O O . LYS A 1 89 ? -4.307 -11.088 15.517 1.00 89.94 89 LYS A O 1
ATOM 723 N N . SER A 1 90 ? -2.945 -11.782 13.875 1.00 90.50 90 SER A N 1
ATOM 724 C CA . SER A 1 90 ? -1.670 -11.446 14.499 1.00 90.50 90 SER A CA 1
ATOM 725 C C . SER A 1 90 ? -1.111 -10.126 13.961 1.00 90.50 90 SER A C 1
ATOM 727 O O . SER A 1 90 ? 0.051 -9.825 14.203 1.00 90.50 90 SER A O 1
ATOM 729 N N . ASN A 1 91 ? -1.932 -9.322 13.275 1.00 90.31 91 ASN A N 1
ATOM 730 C CA . ASN A 1 91 ? -1.578 -8.031 12.679 1.00 90.31 91 ASN A CA 1
ATOM 731 C C . ASN A 1 91 ? -0.527 -8.101 11.561 1.00 90.31 91 ASN A C 1
ATOM 733 O O . ASN A 1 91 ? 0.115 -7.090 11.252 1.00 90.31 91 ASN A O 1
ATOM 737 N N . PHE A 1 92 ? -0.365 -9.257 10.917 1.00 93.88 92 PHE A N 1
ATOM 738 C CA . PHE A 1 92 ? 0.347 -9.327 9.650 1.00 93.88 92 PHE A CA 1
ATOM 739 C C . PHE A 1 92 ? -0.596 -8.947 8.513 1.00 93.88 92 PHE A C 1
ATOM 741 O O . PHE A 1 92 ? -1.641 -9.562 8.293 1.00 93.88 92 PHE A O 1
ATOM 748 N N . LYS A 1 93 ? -0.204 -7.921 7.762 1.00 94.75 93 LYS A N 1
ATOM 749 C CA . LYS A 1 93 ? -0.878 -7.484 6.543 1.00 94.75 93 LYS A CA 1
ATOM 750 C C . LYS A 1 93 ? -0.087 -7.968 5.336 1.00 94.75 93 LYS A C 1
ATOM 752 O O . LYS A 1 93 ? 1.093 -7.645 5.189 1.00 94.75 93 LYS A O 1
ATOM 757 N N . HIS A 1 94 ? -0.748 -8.741 4.481 1.00 96.19 94 HIS A N 1
ATOM 758 C CA . HIS A 1 94 ? -0.161 -9.361 3.301 1.00 96.19 94 HIS A CA 1
ATOM 759 C C . HIS A 1 94 ? -0.548 -8.577 2.054 1.00 96.19 94 HIS A C 1
ATOM 761 O O . HIS A 1 94 ? -1.731 -8.425 1.754 1.00 96.19 94 HIS A O 1
ATOM 767 N N . TYR A 1 95 ? 0.445 -8.125 1.298 1.00 97.12 95 TYR A N 1
ATOM 768 C CA . TYR A 1 95 ? 0.256 -7.307 0.109 1.00 97.12 95 TYR A CA 1
ATOM 769 C C . TYR A 1 95 ? 0.770 -8.021 -1.129 1.00 97.12 95 TYR A C 1
ATOM 771 O O . TYR A 1 95 ? 1.875 -8.564 -1.117 1.00 97.12 95 TYR A O 1
ATOM 779 N N . SER A 1 96 ? 0.002 -7.958 -2.213 1.00 97.94 96 SER A N 1
ATOM 780 C CA . SER A 1 96 ? 0.506 -8.197 -3.563 1.00 97.94 96 SER A CA 1
ATOM 781 C C . SER A 1 96 ? 1.072 -6.891 -4.097 1.00 97.94 96 SER A C 1
ATOM 783 O O . SER A 1 96 ? 0.369 -5.880 -4.122 1.00 97.94 96 SER A O 1
ATOM 785 N N . VAL A 1 97 ? 2.325 -6.913 -4.540 1.00 97.75 97 VAL A N 1
ATOM 786 C CA . VAL A 1 97 ? 3.033 -5.724 -5.017 1.00 97.75 97 VAL A CA 1
ATOM 787 C C . VAL A 1 97 ? 3.559 -5.916 -6.432 1.00 97.75 97 VAL A C 1
ATOM 789 O O . VAL A 1 97 ? 4.018 -6.997 -6.811 1.00 97.75 97 VAL A O 1
ATOM 792 N N . GLU A 1 98 ? 3.511 -4.851 -7.221 1.00 98.25 98 GLU A N 1
ATOM 793 C CA . GLU A 1 98 ? 4.020 -4.822 -8.587 1.00 98.25 98 GLU A CA 1
ATOM 794 C C . GLU A 1 98 ? 4.631 -3.460 -8.906 1.00 98.25 98 GLU A C 1
ATOM 796 O O . GLU A 1 98 ? 4.078 -2.420 -8.560 1.00 98.25 98 GLU A O 1
ATOM 801 N N . ALA A 1 99 ? 5.785 -3.477 -9.565 1.00 97.69 99 ALA A N 1
ATOM 802 C CA . ALA A 1 99 ? 6.483 -2.305 -10.058 1.00 97.69 99 ALA A CA 1
ATOM 803 C C . ALA A 1 99 ? 6.585 -2.376 -11.579 1.00 97.69 99 ALA A C 1
ATOM 805 O O . ALA A 1 99 ? 7.011 -3.399 -12.137 1.00 97.69 99 ALA A O 1
ATOM 806 N N . ARG A 1 100 ? 6.253 -1.275 -12.249 1.00 97.56 100 ARG A N 1
ATOM 807 C CA . ARG A 1 100 ? 6.319 -1.128 -13.702 1.00 97.56 100 ARG A CA 1
ATOM 808 C C . ARG A 1 100 ? 7.135 0.088 -14.121 1.00 97.56 100 ARG A C 1
ATOM 810 O O . ARG A 1 100 ? 7.130 1.104 -13.444 1.00 97.56 100 ARG A O 1
ATOM 817 N N . VAL A 1 101 ? 7.774 -0.012 -15.284 1.00 97.06 101 VAL A N 1
ATOM 818 C CA . VAL A 1 101 ? 8.271 1.131 -16.064 1.00 97.06 101 VAL A CA 1
ATOM 819 C C . VAL A 1 101 ? 7.511 1.130 -17.385 1.00 97.06 101 VAL A C 1
ATOM 821 O O . VAL A 1 101 ? 7.679 0.234 -18.223 1.00 97.06 101 VAL A O 1
ATOM 824 N N . GLY A 1 102 ? 6.596 2.087 -17.544 1.00 94.62 102 GLY A N 1
ATOM 825 C CA . GLY A 1 102 ? 5.592 2.047 -18.606 1.00 94.62 102 GLY A CA 1
ATOM 826 C C . GLY A 1 102 ? 4.823 0.720 -18.583 1.00 94.62 102 GLY A C 1
ATOM 827 O O . GLY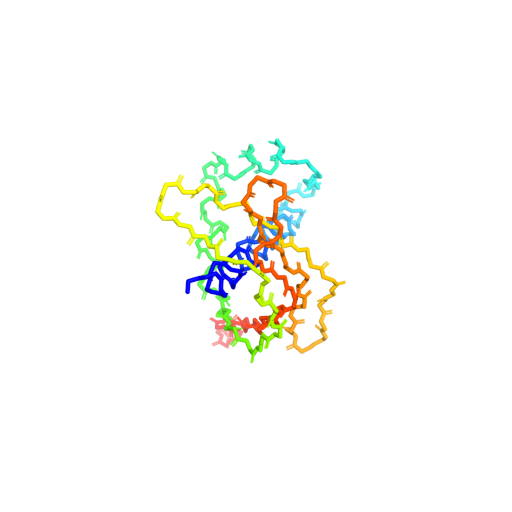 A 1 102 ? 4.243 0.335 -17.576 1.00 94.62 102 GLY A O 1
ATOM 828 N N . LYS A 1 103 ? 4.854 -0.035 -19.687 1.00 94.06 103 LYS A N 1
ATOM 829 C CA . LYS A 1 103 ? 4.167 -1.340 -19.784 1.00 94.06 103 LYS A CA 1
ATOM 830 C C . LYS A 1 103 ? 4.984 -2.524 -19.242 1.00 94.06 103 LYS A C 1
ATOM 832 O O . LYS A 1 103 ? 4.461 -3.636 -19.165 1.00 94.06 103 LYS A O 1
ATOM 837 N N . LYS A 1 104 ? 6.263 -2.333 -18.900 1.00 96.31 104 LYS A N 1
ATOM 838 C CA . LYS A 1 104 ? 7.167 -3.421 -18.495 1.00 96.31 104 LYS A CA 1
ATOM 839 C C . LYS A 1 104 ? 7.110 -3.632 -16.987 1.00 96.31 104 LYS A C 1
ATOM 841 O O . LYS A 1 104 ? 7.392 -2.708 -16.236 1.00 96.31 104 LYS A O 1
ATOM 846 N N . ILE A 1 105 ? 6.820 -4.856 -16.543 1.00 97.38 105 ILE A N 1
ATOM 847 C CA . ILE A 1 105 ? 6.941 -5.231 -15.126 1.00 97.38 105 ILE A CA 1
ATOM 848 C C . ILE A 1 105 ? 8.425 -5.391 -14.793 1.00 97.38 105 ILE A C 1
ATOM 850 O O . ILE A 1 105 ? 9.093 -6.255 -15.363 1.00 97.38 105 ILE A O 1
ATOM 854 N N . ILE A 1 106 ? 8.931 -4.588 -13.862 1.00 97.19 106 ILE A N 1
ATOM 855 C CA . ILE A 1 106 ? 10.329 -4.642 -13.414 1.00 97.19 106 ILE A CA 1
ATOM 856 C C . ILE A 1 106 ? 10.501 -5.507 -12.164 1.00 97.19 106 ILE A C 1
ATOM 858 O O . ILE A 1 106 ? 11.505 -6.205 -12.039 1.00 97.19 106 ILE A O 1
ATOM 862 N N . ALA A 1 107 ? 9.500 -5.549 -11.284 1.00 97.56 107 ALA A N 1
ATOM 863 C CA . ALA A 1 107 ? 9.471 -6.440 -10.132 1.00 97.56 107 ALA A CA 1
ATOM 864 C C . ALA A 1 107 ? 8.030 -6.716 -9.703 1.00 97.56 107 ALA A C 1
ATOM 866 O O . ALA A 1 107 ? 7.156 -5.877 -9.901 1.00 97.56 107 ALA A O 1
ATOM 867 N N . ASN A 1 108 ? 7.774 -7.874 -9.107 1.00 98.00 108 ASN A N 1
ATOM 868 C CA . ASN A 1 108 ? 6.505 -8.154 -8.444 1.00 98.00 108 ASN A CA 1
ATOM 869 C C . ASN A 1 108 ? 6.668 -9.223 -7.361 1.00 98.00 108 ASN A C 1
ATOM 871 O O . ASN A 1 108 ? 7.709 -9.876 -7.281 1.00 98.00 108 ASN A O 1
ATOM 875 N N . GLY A 1 109 ? 5.651 -9.403 -6.528 1.00 97.38 109 GLY A N 1
ATOM 876 C CA . GLY A 1 109 ? 5.658 -10.433 -5.498 1.00 97.38 109 GLY A CA 1
ATOM 877 C C . GLY A 1 109 ? 4.757 -10.086 -4.329 1.00 97.38 109 GLY A C 1
ATOM 878 O O . GLY A 1 109 ? 3.735 -9.424 -4.503 1.00 97.38 109 GLY A O 1
ATOM 879 N N . THR A 1 110 ? 5.150 -10.533 -3.140 1.00 97.19 110 THR A N 1
ATOM 880 C CA . THR A 1 110 ? 4.409 -10.285 -1.906 1.00 97.19 110 THR A CA 1
ATOM 881 C C . THR A 1 110 ? 5.270 -9.613 -0.853 1.00 97.19 110 THR A C 1
ATOM 883 O O . THR A 1 110 ? 6.437 -9.971 -0.671 1.00 97.19 110 THR A O 1
ATOM 886 N N . ILE A 1 111 ? 4.664 -8.694 -0.111 1.00 95.81 111 ILE A N 1
ATOM 887 C CA . ILE A 1 111 ? 5.234 -8.107 1.099 1.00 95.81 111 ILE A CA 1
ATOM 888 C C . ILE A 1 111 ? 4.320 -8.398 2.277 1.00 95.81 111 ILE A C 1
ATOM 890 O O . ILE A 1 111 ? 3.100 -8.385 2.137 1.00 95.81 111 ILE A O 1
ATOM 894 N N . VAL A 1 112 ? 4.920 -8.659 3.434 1.00 95.06 112 VAL A N 1
ATOM 895 C CA . VAL A 1 112 ? 4.201 -8.812 4.692 1.00 95.06 112 VAL A CA 1
ATOM 896 C C . VAL A 1 112 ? 4.717 -7.775 5.674 1.00 95.06 112 VAL A C 1
ATOM 898 O O . VAL A 1 112 ? 5.895 -7.801 6.037 1.00 95.06 112 VAL A O 1
ATOM 901 N N . ASN A 1 113 ? 3.828 -6.895 6.125 1.00 92.94 113 ASN A N 1
ATOM 902 C CA . ASN A 1 113 ? 4.119 -5.962 7.209 1.00 92.94 113 ASN A CA 1
ATOM 903 C C . ASN A 1 113 ? 3.468 -6.475 8.488 1.00 92.94 113 ASN A C 1
ATOM 905 O O . ASN A 1 113 ? 2.293 -6.835 8.473 1.00 92.94 113 ASN A O 1
ATOM 909 N N . PHE A 1 114 ? 4.210 -6.473 9.588 1.00 91.81 114 PHE A N 1
ATOM 910 C CA . PHE A 1 114 ? 3.640 -6.618 10.923 1.00 91.81 114 PHE A CA 1
ATOM 911 C C . PHE A 1 114 ? 3.344 -5.232 11.483 1.00 91.81 114 PHE A C 1
ATOM 913 O O . PHE A 1 114 ? 4.160 -4.319 11.323 1.00 91.81 114 PHE A O 1
ATOM 920 N N . ARG A 1 115 ? 2.190 -5.069 12.131 1.00 90.19 115 ARG A N 1
ATOM 921 C CA . ARG A 1 115 ? 1.799 -3.800 12.751 1.00 90.19 115 ARG A CA 1
ATOM 922 C C . ARG A 1 115 ? 1.514 -3.998 14.229 1.00 90.19 115 ARG A C 1
ATOM 924 O O . ARG A 1 115 ? 0.609 -4.732 14.613 1.00 90.19 115 ARG A O 1
ATOM 931 N N . GLU A 1 116 ? 2.285 -3.312 15.054 1.00 88.56 116 GLU A N 1
ATOM 932 C CA . GLU A 1 116 ? 2.086 -3.257 16.492 1.00 88.56 116 GLU A CA 1
ATOM 933 C C . GLU A 1 116 ? 1.293 -2.006 16.854 1.00 88.56 116 GLU A C 1
ATOM 935 O O . GLU A 1 116 ? 1.601 -0.901 16.402 1.00 88.56 116 GLU A O 1
ATOM 940 N N . TYR A 1 117 ? 0.273 -2.189 17.688 1.00 84.75 117 TYR A N 1
ATOM 941 C CA . TYR A 1 117 ? -0.514 -1.099 18.242 1.00 84.75 117 TYR A CA 1
ATOM 942 C C . TYR A 1 117 ? -0.078 -0.894 19.694 1.00 84.75 117 TYR A C 1
ATOM 944 O O . TYR A 1 117 ? -0.361 -1.718 20.563 1.00 84.75 117 TYR A O 1
ATOM 952 N N . ASN A 1 118 ? 0.618 0.209 19.963 1.00 78.69 118 ASN A N 1
ATOM 953 C CA . ASN A 1 118 ? 1.025 0.602 21.304 1.00 78.69 118 ASN A CA 1
ATOM 954 C C . ASN A 1 118 ? -0.224 0.886 22.149 1.00 78.69 118 ASN A C 1
ATOM 956 O O . ASN A 1 118 ? -0.834 1.954 22.055 1.00 78.69 118 ASN A O 1
ATOM 960 N N . HIS A 1 119 ? -0.587 -0.053 23.022 1.00 58.75 119 HIS A N 1
ATOM 961 C CA . HIS A 1 119 ? -1.606 0.136 24.056 1.00 58.75 119 HIS A CA 1
ATOM 962 C C . HIS A 1 119 ? -1.059 0.949 25.234 1.00 58.75 119 HIS A C 1
ATOM 964 O O . HIS A 1 119 ? -1.130 0.545 26.391 1.00 58.75 119 HIS A O 1
ATOM 970 N N . SER A 1 120 ? -0.493 2.120 24.970 1.00 50.56 120 SER A N 1
ATOM 971 C CA . SER A 1 120 ? 0.052 2.966 26.024 1.00 50.56 120 SER A CA 1
ATOM 972 C C . SER A 1 120 ? -0.987 3.943 26.584 1.00 50.56 120 SER A C 1
ATOM 974 O O . SER A 1 120 ? -0.642 5.102 26.713 1.00 50.56 120 SER A O 1
ATOM 976 N N . GLU A 1 121 ? -2.225 3.516 26.891 1.00 50.06 121 GLU A N 1
ATOM 977 C CA . GLU A 1 121 ? -3.210 4.258 27.727 1.00 50.06 121 GLU A CA 1
ATOM 978 C C . GLU A 1 121 ? -4.312 3.332 28.314 1.00 50.06 121 GLU A C 1
ATOM 980 O O . GLU A 1 121 ? -5.498 3.630 28.222 1.00 50.06 121 GLU A O 1
ATOM 985 N N . GLN A 1 122 ? -3.960 2.186 28.917 1.00 43.88 122 GLN A N 1
ATOM 986 C CA . GLN A 1 122 ? -4.917 1.407 29.742 1.00 43.88 122 GLN A CA 1
ATOM 987 C C . GLN A 1 122 ? -4.582 1.339 31.241 1.00 43.88 122 GLN A C 1
ATOM 989 O O . GLN A 1 122 ? -5.402 0.859 32.011 1.00 43.88 122 GLN A O 1
ATOM 994 N N . ASN A 1 123 ? -3.457 1.904 31.694 1.00 38.41 123 ASN A N 1
ATOM 995 C CA . ASN A 1 123 ? -3.065 1.896 33.113 1.00 38.41 123 ASN A CA 1
ATOM 996 C C . ASN A 1 123 ? -2.949 3.311 33.700 1.00 38.41 123 ASN A C 1
ATOM 998 O O . ASN A 1 123 ? -1.888 3.717 34.173 1.00 38.41 123 ASN A O 1
ATOM 1002 N N . LYS A 1 124 ? -4.043 4.074 33.650 1.00 38.28 124 LYS A N 1
ATOM 1003 C CA . LYS A 1 124 ? -4.255 5.255 34.500 1.00 38.28 124 LYS A CA 1
ATOM 1004 C C . LYS A 1 124 ? -5.709 5.282 34.978 1.00 38.28 124 LYS A C 1
ATOM 1006 O O . LYS A 1 124 ? -6.472 6.137 34.549 1.00 38.28 124 LYS A O 1
ATOM 1011 N N . ASN A 1 125 ? -6.066 4.319 35.822 1.00 36.09 125 ASN A N 1
ATOM 1012 C CA . ASN A 1 125 ? -7.200 4.412 36.741 1.00 36.09 125 ASN A CA 1
ATOM 1013 C C . ASN A 1 125 ? -6.667 4.194 38.152 1.00 36.09 125 ASN A C 1
ATOM 1015 O O . ASN A 1 125 ? -5.905 3.215 38.320 1.00 36.09 125 ASN A O 1
#

Secondary structure (DSSP, 8-state):
-HHHHHHHHHHHHHHHHHHHHHHHHHHS----SHHHHHHHHTSTTHHHHHHHHHHHEEEEEEEEEEEE-S---TTPPEEEEEEEEEE-TTSEEEEEEEEEETTEEEEEEEEEEEEEE--TTS---

Foldseek 3Di:
DVVVVQQVVQVVVVLLVVLQVVCCVVPVDHDDDPVSSVVCCPDPCSVVVSVVQVVFKDKDFPDWDKDFDADDDPPFDKDKDWDFPDADPQQKTKIWIWIDRVVRTGMTGITIMHMGGPPPPPPDD

pLDDT: mean 89.73, std 11.67, range [36.09, 98.25]

Sequence (125 aa):
MVAEIFGQTSEYLSFIDDFCSIYKIEHNIELNTFKEIAKALNEPRSERILIQHRRKVSGVLASQNLRYKNAAYPGDTIEITSILLFSDKSNFKHYSVEARVGKKIIANGTIVNFREYNHSEQNKN

Radius of gyration: 16.8 Å; chains: 1; bounding box: 38×33×56 Å

Organism: Proteus mirabilis (NCBI:txid584)

InterPro domains:
  IPR029069 HotDog domain superfamily [SSF54637] (55-111)